Protein AF-A0A9P2VLQ8-F1 (afdb_monomer)

Foldseek 3Di:
DVVVVCQFPVVPCQVVQLVQLVVVQVVCVVVVHHDDSVNSGDGGHPDPPPPPPDPCPVVVVVVVVVVVD

Sequence (69 aa):
MWMEFDRISPLGDERGDIRNAQIVKAVFGAQGMNVALKDAMLCWGEDEDKPEVDPFAALEDALSLAAQS

Solvent-accessible surface area (backbone atoms only — not comparable to full-atom values): 4308 Å² total; per-residue (Å²): 133,58,71,69,67,36,57,44,35,86,76,79,48,68,68,59,37,55,52,50,8,50,50,50,34,51,56,40,42,76,73,75,42,90,62,59,58,77,80,41,45,77,78,61,52,78,65,89,83,56,78,88,69,66,90,51,54,71,56,53,52,52,52,57,56,61,74,75,111

Nearest PDB structures (foldseek):
  8q84-assembly1_F  TM=4.601E-01  e=6.536E+00  Saccharomyces cerevisiae

Radius of gyration: 20.73 Å; Cα contacts (8 Å, |Δi|>4): 32; chains: 1; bounding box: 44×34×51 Å

pLDDT: mean 81.82, std 14.3, range [52.94, 96.62]

Secondary structure (DSSP, 8-state):
--TTTTTT-SS--HHHHHHHHHHHHHHHHHTT----GGGGS---SS-TTS----TTHHHHHHHHHHTT-

Mean predicted aligned error: 11.74 Å

Organism: NCBI:txid1045010

InterPro domains:
  IPR009350 Minor tail T [PF06223] (1-65)

Structure (mmCIF, N/CA/C/O backbone):
data_AF-A0A9P2VLQ8-F1
#
_entry.id   AF-A0A9P2VLQ8-F1
#
loop_
_atom_site.group_PDB
_atom_site.id
_atom_site.type_symbol
_atom_site.label_atom_id
_atom_site.label_alt_id
_atom_site.label_comp_id
_atom_site.label_asym_id
_atom_site.label_entity_id
_atom_site.label_seq_id
_atom_site.pdbx_PDB_ins_code
_atom_site.Cartn_x
_atom_site.Cartn_y
_atom_site.Cartn_z
_atom_site.occupancy
_atom_site.B_iso_or_equiv
_atom_site.auth_seq_id
_atom_site.auth_comp_id
_atom_site.auth_asym_id
_atom_site.auth_atom_id
_atom_site.pdbx_PDB_model_num
ATOM 1 N N . MET A 1 1 ? 7.271 11.710 21.030 1.00 57.44 1 MET A N 1
ATOM 2 C CA . MET A 1 1 ? 8.273 12.350 20.143 1.00 57.44 1 MET A CA 1
ATOM 3 C C . MET A 1 1 ? 9.024 11.381 19.204 1.00 57.44 1 MET A C 1
ATOM 5 O O . MET A 1 1 ? 9.914 11.824 18.510 1.00 57.44 1 MET A O 1
ATOM 9 N N . TRP A 1 2 ? 8.634 10.110 19.054 1.00 54.16 2 TRP A N 1
ATOM 10 C CA . TRP A 1 2 ? 8.991 9.313 17.854 1.00 54.16 2 TRP A CA 1
ATOM 11 C C . TRP A 1 2 ? 7.759 8.541 17.354 1.00 54.16 2 TRP A C 1
ATOM 13 O O . TRP A 1 2 ? 7.446 8.598 16.176 1.00 54.16 2 TRP A O 1
ATOM 23 N N . MET A 1 3 ? 6.939 8.019 18.280 1.00 55.19 3 MET A N 1
ATOM 24 C CA . MET A 1 3 ? 5.604 7.458 17.979 1.00 55.19 3 MET A CA 1
ATOM 25 C C . MET A 1 3 ? 4.637 8.416 17.264 1.00 55.19 3 MET A C 1
ATOM 27 O O . MET A 1 3 ? 3.785 7.963 16.518 1.00 55.19 3 MET A O 1
ATOM 31 N N . GLU A 1 4 ? 4.745 9.728 17.496 1.00 53.75 4 GLU A N 1
ATOM 32 C CA . GLU A 1 4 ? 3.861 10.724 16.863 1.00 53.75 4 GLU A CA 1
ATOM 33 C C . GLU A 1 4 ? 4.238 11.003 15.400 1.00 53.75 4 GLU A C 1
ATOM 35 O O . GLU A 1 4 ? 3.384 11.375 14.610 1.00 53.75 4 GLU A O 1
ATOM 40 N N . PHE A 1 5 ? 5.508 10.807 15.025 1.00 52.94 5 PHE A N 1
ATOM 41 C CA . PHE A 1 5 ? 5.978 10.988 13.648 1.00 52.94 5 PHE A CA 1
ATOM 42 C C . PHE A 1 5 ? 5.661 9.750 12.786 1.00 52.94 5 PHE A C 1
ATOM 44 O O . PHE A 1 5 ? 5.281 9.891 11.629 1.00 52.94 5 PHE A O 1
ATOM 51 N N . ASP A 1 6 ? 5.698 8.553 13.386 1.00 58.47 6 ASP A N 1
ATOM 52 C CA . ASP A 1 6 ? 5.276 7.286 12.758 1.00 58.47 6 ASP A CA 1
ATOM 53 C C . ASP A 1 6 ? 3.750 7.125 12.627 1.00 58.47 6 ASP A C 1
ATOM 55 O O . ASP A 1 6 ? 3.290 6.186 11.975 1.00 58.47 6 ASP A O 1
ATOM 59 N N . ARG A 1 7 ? 2.939 8.005 13.238 1.00 59.44 7 ARG A N 1
ATOM 60 C CA . ARG A 1 7 ? 1.467 7.907 13.169 1.00 59.44 7 ARG A CA 1
ATOM 61 C C . ARG A 1 7 ? 0.930 8.039 11.750 1.00 59.44 7 ARG A C 1
ATOM 63 O O . ARG A 1 7 ? -0.091 7.432 11.446 1.00 59.44 7 ARG A O 1
ATOM 70 N N . ILE A 1 8 ? 1.596 8.841 10.920 1.00 63.62 8 ILE A N 1
ATOM 71 C CA . ILE A 1 8 ? 1.156 9.085 9.548 1.00 63.62 8 ILE A CA 1
ATOM 72 C C . ILE A 1 8 ? 1.616 7.941 8.666 1.00 63.62 8 ILE A C 1
ATOM 74 O O . ILE A 1 8 ? 0.774 7.324 8.047 1.00 63.62 8 ILE A O 1
ATOM 78 N N . SER A 1 9 ? 2.904 7.593 8.667 1.00 66.75 9 SER A N 1
ATOM 79 C CA . SER A 1 9 ? 3.410 6.401 7.984 1.00 66.75 9 SER A CA 1
ATOM 80 C C . SER A 1 9 ? 4.368 5.640 8.901 1.00 66.75 9 SER A C 1
ATOM 82 O O . SER A 1 9 ? 5.396 6.210 9.265 1.00 66.75 9 SER A O 1
ATOM 84 N N . PRO A 1 10 ? 4.115 4.360 9.218 1.00 64.69 10 PRO A N 1
ATOM 85 C CA . PRO A 1 10 ? 4.941 3.585 10.148 1.00 64.69 10 PRO A CA 1
ATOM 86 C C . PRO A 1 10 ? 6.348 3.264 9.614 1.00 64.69 10 PRO A C 1
ATOM 88 O O . PRO A 1 10 ? 7.153 2.664 10.321 1.00 64.69 10 PRO A O 1
ATOM 91 N N . LEU A 1 11 ? 6.625 3.586 8.346 1.00 70.75 11 LEU A N 1
ATOM 92 C CA . LEU A 1 11 ? 7.908 3.341 7.682 1.00 70.75 11 LEU A CA 1
ATOM 93 C C . LEU A 1 11 ? 8.627 4.629 7.259 1.00 70.75 11 LEU A C 1
ATOM 95 O O . LEU A 1 11 ? 9.848 4.608 7.122 1.00 70.75 11 LEU A O 1
ATOM 99 N N . GLY A 1 12 ? 7.902 5.728 7.017 1.00 72.62 12 GLY A N 1
ATOM 100 C CA . GLY A 1 12 ? 8.491 7.000 6.579 1.00 72.62 12 GLY A CA 1
ATOM 101 C C . GLY A 1 12 ? 9.209 6.956 5.223 1.00 72.62 12 GLY A C 1
ATOM 102 O O . GLY A 1 12 ? 9.947 7.887 4.905 1.00 72.62 12 GLY A O 1
ATOM 103 N N . ASP A 1 13 ? 9.041 5.888 4.433 1.00 82.38 13 ASP A N 1
ATOM 104 C CA . ASP A 1 13 ? 9.739 5.667 3.161 1.00 82.38 13 ASP A CA 1
ATOM 105 C C . ASP A 1 13 ? 8.790 5.785 1.959 1.00 82.38 13 ASP A C 1
ATOM 107 O O . ASP A 1 13 ? 8.346 4.794 1.375 1.00 82.38 13 ASP A O 1
ATOM 111 N N . GLU A 1 14 ? 8.548 7.026 1.536 1.00 82.88 14 GLU A N 1
ATOM 112 C CA . GLU A 1 14 ? 7.740 7.354 0.353 1.00 82.88 14 GLU A CA 1
ATOM 113 C C . GLU A 1 14 ? 8.253 6.652 -0.921 1.00 82.88 14 GLU A C 1
ATOM 115 O O . GLU A 1 14 ? 7.485 6.238 -1.794 1.00 82.88 14 GLU A O 1
ATOM 120 N N . ARG A 1 15 ? 9.575 6.468 -1.047 1.00 86.81 15 ARG A N 1
ATOM 121 C CA . ARG A 1 15 ? 10.165 5.808 -2.223 1.00 86.81 15 ARG A CA 1
ATOM 122 C C . ARG A 1 15 ? 9.833 4.319 -2.238 1.00 86.81 15 ARG A C 1
ATOM 124 O O . ARG A 1 15 ? 9.603 3.760 -3.316 1.00 86.81 15 ARG A O 1
ATOM 131 N N . GLY A 1 16 ? 9.816 3.690 -1.066 1.00 88.25 16 GLY A N 1
ATOM 132 C CA . GLY A 1 16 ? 9.326 2.330 -0.869 1.00 88.25 16 GLY A CA 1
ATOM 133 C C . GLY A 1 16 ? 7.864 2.191 -1.288 1.00 88.25 16 GLY A C 1
ATOM 134 O O . GLY A 1 16 ? 7.527 1.277 -2.046 1.00 88.25 16 GLY A O 1
ATOM 135 N N . ASP A 1 17 ? 7.024 3.151 -0.903 1.00 88.81 17 ASP A N 1
ATOM 136 C CA . ASP A 1 17 ? 5.599 3.156 -1.243 1.00 88.81 17 ASP A CA 1
ATOM 137 C C . ASP A 1 17 ? 5.361 3.270 -2.755 1.00 88.81 17 ASP A C 1
ATOM 139 O O . ASP A 1 17 ? 4.592 2.491 -3.326 1.00 88.81 17 ASP A O 1
ATOM 143 N N . ILE A 1 18 ? 6.077 4.166 -3.446 1.00 92.00 18 ILE A N 1
ATOM 144 C CA . ILE A 1 18 ? 5.983 4.310 -4.911 1.00 92.00 18 ILE A CA 1
ATOM 145 C C . ILE A 1 18 ? 6.382 3.006 -5.608 1.00 92.00 18 ILE A C 1
ATOM 147 O O . ILE A 1 18 ? 5.746 2.585 -6.580 1.00 92.00 18 ILE A O 1
ATOM 151 N N . ARG A 1 19 ? 7.435 2.339 -5.123 1.00 93.25 19 ARG A N 1
ATOM 152 C CA . ARG A 1 19 ? 7.876 1.059 -5.687 1.00 93.25 19 ARG A CA 1
ATOM 153 C C . ARG A 1 19 ? 6.830 -0.033 -5.480 1.00 93.25 19 ARG A C 1
ATOM 155 O O . ARG A 1 19 ? 6.576 -0.802 -6.409 1.00 93.25 19 ARG A O 1
ATOM 162 N N . ASN A 1 20 ? 6.206 -0.091 -4.308 1.00 92.12 20 ASN A N 1
ATOM 163 C CA . ASN A 1 20 ? 5.106 -1.016 -4.052 1.00 92.12 20 ASN A CA 1
ATOM 164 C C . ASN A 1 20 ? 3.933 -0.755 -5.006 1.00 92.12 20 ASN A C 1
ATOM 166 O O . ASN A 1 20 ? 3.462 -1.693 -5.650 1.00 92.12 20 ASN A O 1
ATOM 170 N N . ALA A 1 21 ? 3.545 0.508 -5.204 1.00 94.25 21 ALA A N 1
ATOM 171 C CA . ALA A 1 21 ? 2.497 0.883 -6.154 1.00 94.25 21 ALA A CA 1
ATOM 172 C C . ALA A 1 21 ? 2.820 0.444 -7.594 1.00 94.25 21 ALA A C 1
ATOM 174 O O . ALA A 1 21 ? 1.952 -0.049 -8.318 1.00 94.25 21 ALA A O 1
ATOM 175 N N . GLN A 1 22 ? 4.083 0.565 -8.019 1.00 95.69 22 GLN A N 1
ATOM 176 C CA . GLN A 1 22 ? 4.530 0.098 -9.336 1.00 95.69 22 GLN A CA 1
ATOM 177 C C . GLN A 1 22 ? 4.414 -1.423 -9.487 1.00 95.69 22 GLN A C 1
ATOM 179 O O . GLN A 1 22 ? 3.973 -1.896 -10.537 1.00 95.69 22 GLN A O 1
ATOM 184 N N . ILE A 1 23 ? 4.780 -2.186 -8.452 1.00 96.00 23 ILE A N 1
ATOM 185 C CA . ILE A 1 23 ? 4.645 -3.650 -8.445 1.00 96.00 23 ILE A CA 1
ATOM 186 C C . ILE A 1 23 ? 3.168 -4.033 -8.546 1.00 96.00 23 ILE A C 1
ATOM 188 O O . ILE A 1 23 ? 2.804 -4.822 -9.415 1.00 96.00 23 ILE A O 1
ATOM 192 N N . VAL A 1 24 ? 2.309 -3.431 -7.721 1.00 95.31 24 VAL A N 1
ATOM 193 C CA . VAL A 1 24 ? 0.858 -3.664 -7.737 1.00 95.31 24 VAL A CA 1
ATOM 194 C C . VAL A 1 24 ? 0.283 -3.381 -9.125 1.00 95.31 24 VAL A C 1
ATOM 196 O O . VAL A 1 24 ? -0.376 -4.242 -9.711 1.00 95.31 24 VAL A O 1
ATOM 199 N N . LYS A 1 25 ? 0.608 -2.223 -9.710 1.00 96.00 25 LYS A N 1
ATOM 200 C CA . LYS A 1 25 ? 0.187 -1.870 -11.070 1.00 96.00 25 LYS A CA 1
ATOM 201 C C . LYS A 1 25 ? 0.641 -2.901 -12.106 1.00 96.00 25 LYS A C 1
ATOM 203 O O . LYS A 1 25 ? -0.141 -3.255 -12.985 1.00 96.00 25 LYS A O 1
ATOM 208 N N . ALA A 1 26 ? 1.879 -3.389 -12.023 1.00 96.25 26 ALA A N 1
ATOM 209 C CA . ALA A 1 26 ? 2.392 -4.400 -12.945 1.00 96.25 26 ALA A CA 1
ATOM 210 C C . ALA A 1 26 ? 1.655 -5.743 -12.804 1.00 96.25 26 ALA A C 1
ATOM 212 O O . ALA A 1 26 ? 1.336 -6.371 -13.812 1.00 96.25 26 ALA A O 1
ATOM 213 N N . VAL A 1 27 ? 1.337 -6.159 -11.574 1.00 96.62 27 VAL A N 1
ATOM 214 C CA . VAL A 1 27 ? 0.588 -7.394 -11.288 1.00 96.62 27 VAL A CA 1
ATOM 215 C C . VAL A 1 27 ? -0.833 -7.317 -11.848 1.00 96.62 27 VAL A C 1
ATOM 217 O O . VAL A 1 27 ? -1.263 -8.232 -12.547 1.00 96.62 27 VAL A O 1
ATOM 220 N N . PHE A 1 28 ? -1.545 -6.213 -11.611 1.00 95.62 28 PHE A N 1
ATOM 221 C CA . PHE A 1 28 ? -2.876 -6.001 -12.187 1.00 95.62 28 PHE A CA 1
ATOM 222 C C . PHE A 1 28 ? -2.830 -5.875 -13.716 1.00 95.62 28 PHE A C 1
ATOM 224 O O . PHE A 1 28 ? -3.657 -6.466 -14.409 1.00 95.62 28 PHE A O 1
ATOM 231 N N . GLY A 1 29 ? -1.817 -5.191 -14.253 1.00 95.94 29 GLY A N 1
ATOM 232 C CA . GLY A 1 29 ? -1.577 -5.100 -15.693 1.00 95.94 29 GLY A CA 1
ATOM 233 C C . GLY A 1 29 ? -1.360 -6.465 -16.347 1.00 95.94 29 GLY A C 1
ATOM 234 O O . GLY A 1 29 ? -1.899 -6.723 -17.421 1.00 95.94 29 GLY A O 1
ATOM 235 N N . ALA A 1 30 ? -0.650 -7.376 -15.675 1.00 96.38 30 ALA A N 1
ATOM 236 C CA . ALA A 1 30 ? -0.462 -8.751 -16.138 1.00 96.38 30 ALA A CA 1
ATOM 237 C C . ALA A 1 30 ? -1.773 -9.560 -16.181 1.00 96.38 30 ALA A C 1
ATOM 239 O O . ALA A 1 30 ? -1.871 -10.522 -16.937 1.00 96.38 30 ALA A O 1
ATOM 240 N N . GLN A 1 31 ? -2.791 -9.153 -15.415 1.00 95.81 31 GLN A N 1
ATOM 241 C CA . GLN A 1 31 ? -4.140 -9.731 -15.442 1.00 95.81 31 GLN A CA 1
ATOM 242 C C . GLN A 1 31 ? -5.070 -9.034 -16.454 1.00 95.81 31 GLN A C 1
ATOM 244 O O . GLN A 1 31 ? -6.246 -9.376 -16.546 1.00 95.81 31 GLN A O 1
ATOM 249 N N . GLY A 1 32 ? -4.564 -8.059 -17.218 1.00 94.62 32 GLY A N 1
ATOM 250 C CA . GLY A 1 32 ? -5.346 -7.278 -18.18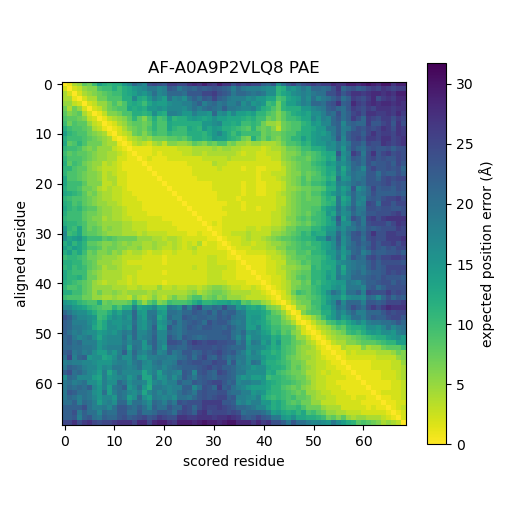0 1.00 94.62 32 GLY A CA 1
ATOM 251 C C . GLY A 1 32 ? -6.119 -6.106 -17.567 1.00 94.62 32 GLY A C 1
ATOM 252 O O . GLY A 1 32 ? -6.910 -5.472 -18.262 1.00 94.62 32 GLY A O 1
ATOM 253 N N . MET A 1 33 ? -5.890 -5.792 -16.289 1.00 93.12 33 MET A N 1
ATOM 254 C CA . MET A 1 33 ? -6.533 -4.677 -15.593 1.00 93.12 33 MET A CA 1
ATOM 255 C C . MET A 1 33 ? -5.688 -3.404 -15.705 1.00 93.12 33 MET A C 1
ATOM 257 O O . MET A 1 33 ? -4.471 -3.430 -15.524 1.00 93.12 33 MET A O 1
ATOM 261 N N . ASN A 1 34 ? -6.329 -2.263 -15.960 1.00 91.25 34 ASN A N 1
ATOM 262 C CA . ASN A 1 34 ? -5.657 -0.965 -15.985 1.00 91.25 34 ASN A CA 1
ATOM 263 C C . ASN A 1 34 ? -5.918 -0.211 -14.677 1.00 91.25 34 ASN A C 1
ATOM 265 O O . ASN A 1 34 ? -6.978 0.385 -14.504 1.00 91.25 34 ASN A O 1
ATOM 269 N N . VAL A 1 35 ? -4.948 -0.256 -13.764 1.00 91.44 35 VAL A N 1
ATOM 270 C CA . VAL A 1 35 ? -4.991 0.452 -12.477 1.00 91.44 35 VAL A CA 1
ATOM 271 C C . VAL A 1 35 ? -4.107 1.697 -12.565 1.00 91.44 35 VAL A C 1
ATOM 273 O O . VAL A 1 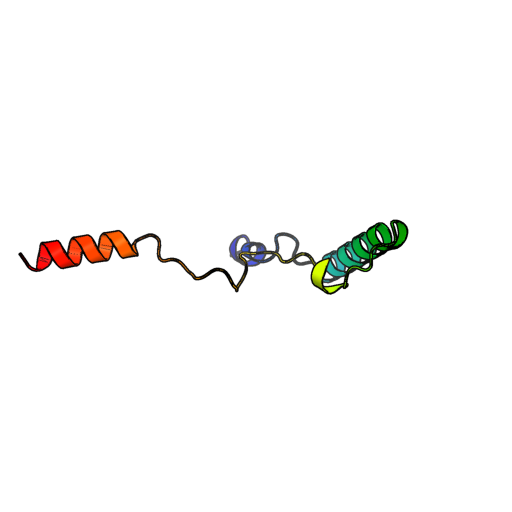35 ? -2.945 1.620 -12.990 1.00 91.44 35 VAL A O 1
ATOM 276 N N . ALA A 1 36 ? -4.641 2.863 -12.186 1.00 94.19 36 ALA A N 1
ATOM 277 C CA . ALA A 1 36 ? -3.836 4.076 -12.125 1.00 94.19 36 ALA A CA 1
ATOM 278 C C . ALA A 1 36 ? -2.837 3.970 -10.966 1.00 94.19 36 ALA A C 1
ATOM 280 O O . ALA A 1 36 ? -3.146 3.421 -9.916 1.00 94.19 36 ALA A O 1
ATOM 281 N N . LEU A 1 37 ? -1.628 4.516 -11.137 1.00 91.38 37 LEU A N 1
ATOM 282 C CA . LEU A 1 37 ? -0.583 4.391 -10.112 1.00 91.38 37 LEU A CA 1
ATOM 283 C C . LEU A 1 37 ? -1.024 4.995 -8.770 1.00 91.38 37 LEU A C 1
ATOM 285 O O . LEU A 1 37 ? -0.735 4.421 -7.732 1.00 91.38 37 LEU A O 1
ATOM 289 N N . LYS A 1 38 ? -1.774 6.104 -8.815 1.00 89.56 38 LYS A N 1
ATOM 290 C CA . LYS A 1 38 ? -2.366 6.761 -7.642 1.00 89.56 38 LYS A CA 1
ATOM 291 C C . LYS A 1 38 ? -3.308 5.851 -6.843 1.00 89.56 38 LYS A C 1
ATOM 293 O O . LYS A 1 38 ? -3.325 5.941 -5.630 1.00 89.56 38 LYS A O 1
ATOM 298 N N . ASP A 1 39 ? -4.030 4.951 -7.510 1.00 89.94 39 ASP A N 1
ATOM 299 C CA . ASP A 1 39 ? -4.983 4.044 -6.857 1.00 89.94 39 ASP A CA 1
ATOM 300 C C . ASP A 1 39 ? -4.253 2.844 -6.229 1.00 89.94 39 ASP A C 1
ATOM 302 O O . ASP A 1 39 ? -4.802 2.132 -5.397 1.00 89.94 39 ASP A O 1
ATOM 306 N N . ALA A 1 40 ? -3.006 2.609 -6.647 1.00 91.31 40 ALA A N 1
ATOM 307 C CA . ALA A 1 40 ? -2.117 1.595 -6.094 1.00 91.31 40 ALA A CA 1
ATOM 308 C C . ALA A 1 40 ? -1.165 2.156 -5.022 1.00 91.31 40 ALA A C 1
ATOM 310 O O . ALA A 1 40 ? -0.348 1.403 -4.489 1.00 91.31 40 ALA A O 1
ATOM 311 N N . MET A 1 41 ? -1.221 3.462 -4.739 1.00 90.06 41 MET A N 1
ATOM 312 C CA . MET A 1 41 ? -0.398 4.095 -3.712 1.00 90.06 41 MET A CA 1
AT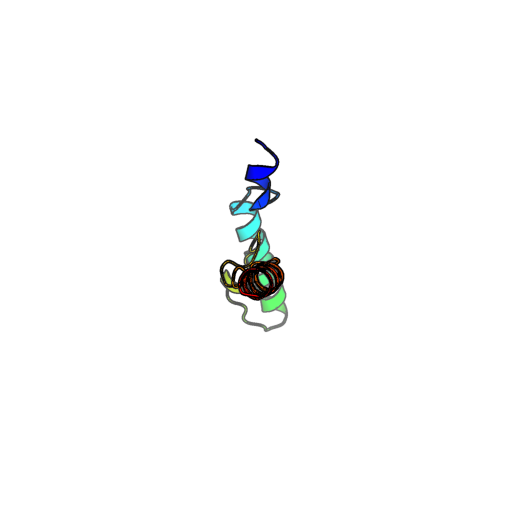OM 313 C C . MET A 1 41 ? -0.923 3.757 -2.321 1.00 90.06 41 MET A C 1
ATOM 315 O O . MET A 1 41 ? -2.126 3.761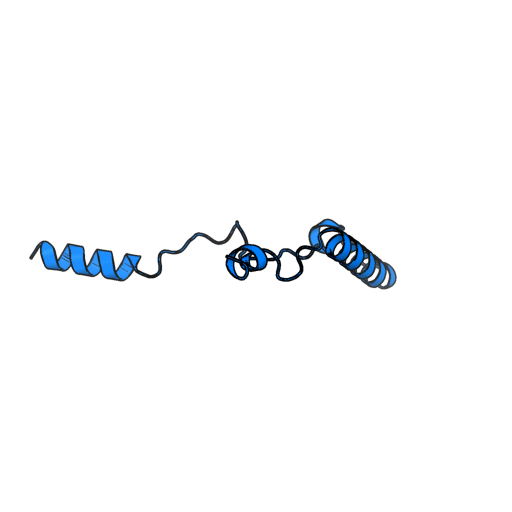 -2.079 1.00 90.06 41 MET A O 1
ATOM 319 N N . LEU A 1 42 ? 0.000 3.455 -1.410 1.00 84.19 42 LEU A N 1
ATOM 320 C CA . LEU A 1 42 ? -0.314 3.275 0.002 1.00 84.19 42 LEU A CA 1
ATOM 321 C C . LEU A 1 42 ? -0.619 4.645 0.613 1.00 84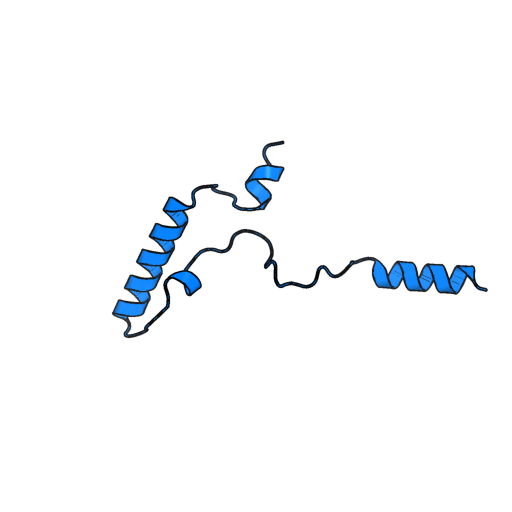.19 42 LEU A C 1
ATOM 323 O O . LEU A 1 42 ? 0.241 5.522 0.630 1.00 84.19 42 LEU A O 1
ATOM 327 N N . CYS A 1 43 ? -1.842 4.816 1.106 1.00 78.19 43 CYS A N 1
ATOM 328 C CA . CYS A 1 43 ? -2.239 5.960 1.917 1.00 78.19 43 CYS A CA 1
ATOM 329 C C . CYS A 1 43 ? -2.110 5.549 3.380 1.00 78.19 43 CYS A C 1
ATOM 331 O O . CYS A 1 43 ? -2.911 4.765 3.888 1.00 78.19 43 CYS A O 1
ATOM 333 N N . TRP A 1 44 ? -1.046 6.010 4.026 1.00 78.88 44 TRP A N 1
ATOM 334 C CA . TRP A 1 44 ? -0.846 5.775 5.446 1.00 78.88 44 TRP A CA 1
ATOM 335 C C . TRP A 1 44 ? -1.556 6.866 6.266 1.00 78.88 44 TRP A C 1
ATOM 337 O O . TRP A 1 44 ? -1.529 8.034 5.882 1.00 78.88 44 TRP A O 1
ATOM 347 N N . GLY A 1 45 ? -2.173 6.482 7.388 1.00 71.75 45 GLY A N 1
ATOM 348 C CA . GLY A 1 45 ? -2.971 7.374 8.238 1.00 71.75 45 GLY A CA 1
ATOM 349 C C . GLY A 1 45 ? -4.481 7.183 8.062 1.00 71.75 45 GLY A C 1
ATOM 350 O O . GLY A 1 45 ? -4.928 6.252 7.391 1.00 71.75 45 GLY A O 1
ATOM 351 N N . GLU A 1 46 ? -5.276 8.029 8.718 1.00 61.09 46 GLU A N 1
ATOM 352 C CA . GLU A 1 46 ? -6.719 8.102 8.466 1.00 61.09 46 GLU A CA 1
ATOM 353 C C . GLU A 1 46 ? -6.970 8.814 7.132 1.00 61.09 46 GLU A C 1
ATOM 355 O O . GLU A 1 46 ? -6.254 9.751 6.785 1.00 61.09 46 GLU A O 1
ATOM 360 N N . ASP A 1 47 ? -7.974 8.357 6.375 1.00 62.91 47 ASP A N 1
ATOM 361 C CA . ASP A 1 47 ? -8.418 9.046 5.162 1.00 62.91 47 ASP A CA 1
ATOM 362 C C . ASP A 1 47 ? -8.725 10.509 5.518 1.00 62.91 47 ASP A C 1
ATOM 364 O O . ASP A 1 47 ? -9.636 10.750 6.309 1.00 62.91 47 ASP A O 1
ATOM 368 N N . GLU A 1 48 ? -8.020 11.480 4.924 1.00 58.12 48 GLU A N 1
ATOM 369 C CA . GLU A 1 48 ? -8.315 12.914 5.130 1.00 58.12 48 GLU A CA 1
ATOM 370 C C . GLU A 1 48 ? -9.775 13.265 4.766 1.00 58.12 48 GLU A C 1
ATOM 372 O O . GLU A 1 48 ? -10.315 14.266 5.230 1.00 58.12 48 GLU A O 1
ATOM 377 N N . ASP A 1 49 ? -10.438 12.407 3.980 1.00 60.00 49 ASP 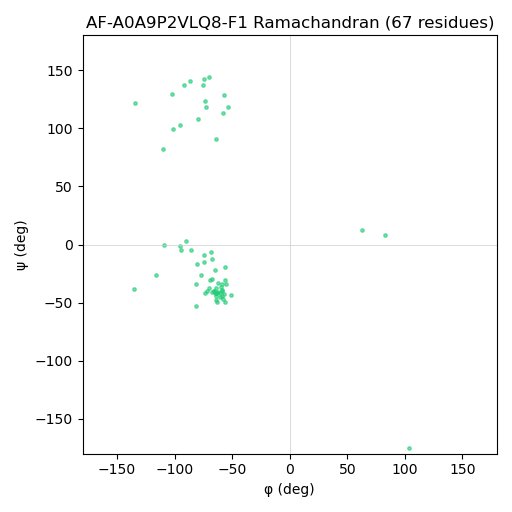A N 1
ATOM 378 C CA . ASP A 1 49 ? -11.841 12.526 3.578 1.00 60.00 49 ASP A CA 1
ATOM 379 C C . ASP A 1 49 ? -12.846 11.928 4.583 1.00 60.00 49 ASP A C 1
ATOM 381 O O . ASP A 1 49 ? -14.061 12.039 4.374 1.00 60.00 49 ASP A O 1
ATOM 385 N N . LYS A 1 50 ? -12.403 11.271 5.668 1.00 61.94 50 LYS A N 1
ATOM 386 C CA . LYS A 1 50 ? -13.337 10.891 6.733 1.00 61.94 50 LYS A CA 1
ATOM 387 C C . LYS A 1 50 ? -13.711 12.152 7.511 1.00 61.94 50 LYS A C 1
ATOM 389 O O . LYS A 1 50 ? -12.821 12.810 8.042 1.00 61.94 50 LYS A O 1
ATOM 394 N N . PRO A 1 51 ? -15.011 12.490 7.622 1.00 66.62 51 PRO A N 1
ATOM 395 C CA . PRO A 1 51 ? -15.411 13.575 8.501 1.00 66.62 51 PRO A CA 1
ATOM 396 C C . PRO A 1 51 ? -14.908 13.248 9.906 1.00 66.62 51 PRO A C 1
ATOM 398 O O . PRO A 1 51 ? -15.138 12.142 10.398 1.00 66.62 51 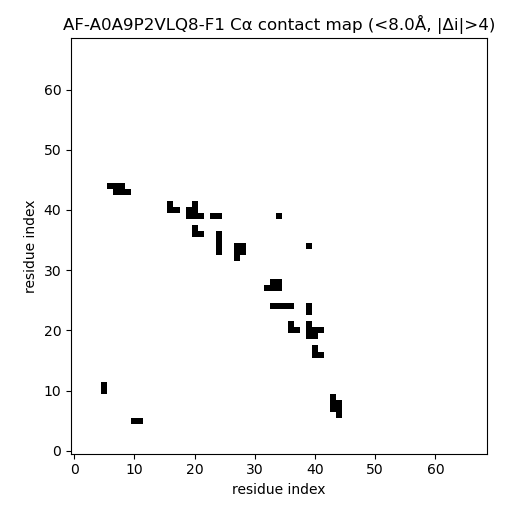PRO A O 1
ATOM 401 N N . GLU A 1 52 ? -14.207 14.195 10.523 1.00 67.50 52 GLU A N 1
ATOM 402 C CA . GLU A 1 52 ? -13.805 14.117 11.922 1.00 67.50 52 GLU A CA 1
ATOM 403 C C . GLU A 1 52 ? -15.096 14.117 12.756 1.00 67.50 52 GLU A C 1
ATOM 405 O O . GLU A 1 52 ? -15.704 15.153 13.024 1.00 67.50 52 GLU A O 1
ATOM 410 N N . VAL A 1 53 ? -15.615 12.920 13.039 1.00 76.62 53 VAL A N 1
ATOM 411 C CA . VAL A 1 53 ? -16.818 12.750 13.850 1.00 76.62 53 VAL A CA 1
ATOM 412 C C . VAL A 1 53 ? -16.381 12.878 15.295 1.00 76.62 53 VAL A C 1
ATOM 414 O O . VAL A 1 53 ? -15.737 11.970 15.816 1.00 76.62 53 VAL A O 1
ATOM 417 N N . ASP A 1 54 ? -16.741 13.989 15.934 1.00 82.69 54 ASP A N 1
ATOM 418 C CA . ASP A 1 54 ? -16.542 14.157 17.369 1.00 82.69 54 ASP A CA 1
ATOM 419 C C . ASP A 1 54 ? -17.275 13.028 18.125 1.00 82.69 54 ASP A C 1
ATOM 421 O O . ASP A 1 54 ? -18.512 12.960 18.103 1.00 82.69 54 ASP A O 1
ATOM 425 N N . PRO A 1 55 ? -16.540 12.123 18.799 1.00 84.56 55 PRO A N 1
ATOM 426 C CA . PRO A 1 55 ? -17.130 10.990 19.497 1.00 84.56 55 PRO A CA 1
ATOM 427 C C . PRO A 1 55 ? -17.974 11.402 20.713 1.00 84.56 55 PRO A C 1
ATOM 429 O O . PRO A 1 55 ? -18.713 10.564 21.236 1.00 84.56 55 PRO A O 1
ATOM 432 N N . PHE A 1 56 ? -17.890 12.658 21.166 1.00 91.50 56 PHE A N 1
ATOM 433 C CA . PHE A 1 56 ? -18.621 13.170 22.324 1.00 91.50 56 PHE A CA 1
ATOM 434 C C . PHE A 1 56 ? -19.750 14.149 21.985 1.00 91.50 56 PHE A C 1
ATOM 436 O O . PHE A 1 56 ? -20.483 14.521 22.900 1.00 91.50 56 PHE A O 1
ATOM 443 N N . ALA A 1 57 ? -19.995 14.472 20.711 1.00 90.06 57 ALA A N 1
ATOM 444 C CA . ALA A 1 57 ? -21.035 15.427 20.308 1.00 90.06 57 ALA A CA 1
ATOM 445 C C . ALA A 1 57 ? -22.416 15.118 20.928 1.00 90.06 57 ALA A C 1
ATOM 447 O O . ALA A 1 57 ? -23.089 15.989 21.475 1.00 90.06 57 ALA A O 1
ATOM 448 N N . ALA A 1 58 ? -22.811 13.840 20.945 1.00 88.06 58 ALA A N 1
ATOM 449 C CA . ALA A 1 58 ? -24.076 13.409 21.548 1.00 88.06 58 ALA A CA 1
ATOM 450 C C . ALA A 1 58 ? -24.116 13.568 23.083 1.00 88.06 58 ALA A C 1
ATOM 452 O O . ALA A 1 58 ? -25.186 13.753 23.666 1.00 88.06 58 ALA A O 1
ATOM 453 N N . LEU A 1 59 ? -22.963 13.470 23.751 1.00 92.75 59 LEU A N 1
ATOM 454 C CA . LEU A 1 59 ? -22.849 13.680 25.193 1.00 92.75 59 LEU A CA 1
ATOM 455 C C . LEU A 1 59 ? -22.967 15.170 25.534 1.00 92.75 59 LEU A C 1
ATOM 457 O O . LEU A 1 59 ? -23.648 15.514 26.499 1.00 92.75 59 LEU A O 1
ATOM 461 N N . GLU A 1 60 ? -22.334 16.040 24.748 1.00 92.81 60 GLU A N 1
ATOM 462 C CA . GLU A 1 60 ? -22.407 17.495 24.922 1.00 92.81 60 GLU A CA 1
ATOM 463 C C . GLU A 1 60 ? -23.832 18.020 24.725 1.00 92.81 60 GLU A C 1
ATOM 465 O O . GLU A 1 60 ? -24.315 18.809 25.544 1.00 92.81 60 GLU A O 1
ATOM 470 N N . ASP A 1 61 ? -24.545 17.514 23.716 1.00 93.50 61 ASP A N 1
ATOM 471 C CA . ASP A 1 61 ? -25.963 17.814 23.499 1.00 93.50 61 ASP A CA 1
ATOM 472 C C . ASP A 1 61 ? -26.811 17.418 24.716 1.00 93.50 61 ASP A C 1
ATOM 474 O O . ASP A 1 61 ? -27.610 18.214 25.217 1.00 93.50 61 ASP A O 1
ATOM 478 N N . ALA A 1 62 ? -26.607 16.207 25.245 1.00 94.19 62 ALA A N 1
ATOM 479 C CA . ALA A 1 62 ? -27.333 15.724 26.418 1.00 94.19 62 ALA A CA 1
ATOM 480 C C . ALA A 1 62 ? -27.059 16.581 27.667 1.00 94.19 62 ALA A C 1
ATOM 482 O O . ALA A 1 62 ? -27.985 16.897 28.420 1.00 94.19 62 ALA A O 1
ATOM 483 N N . LEU A 1 63 ? -25.803 16.988 27.880 1.00 93.19 63 LEU A N 1
ATOM 484 C CA . LEU A 1 63 ? -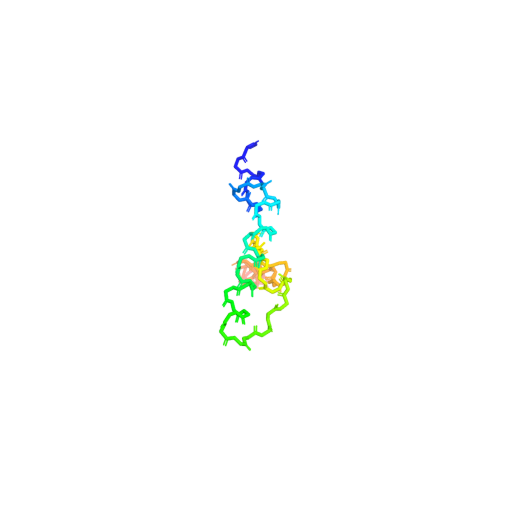25.415 17.835 29.008 1.00 93.19 63 LEU A CA 1
ATOM 485 C C . LEU A 1 63 ? -26.006 19.247 28.888 1.00 93.19 63 LEU A C 1
ATOM 487 O O . LEU A 1 63 ? -26.491 19.805 29.872 1.00 93.19 63 LEU A O 1
ATOM 491 N N . SER A 1 64 ? -26.009 19.803 27.675 1.00 93.88 64 SER A N 1
ATOM 492 C CA . SER A 1 64 ? -26.569 21.124 27.370 1.00 93.88 64 SER A CA 1
ATOM 493 C C . SER A 1 64 ? -28.075 21.176 27.611 1.00 93.88 64 SER A C 1
ATOM 495 O O . SER A 1 64 ? -28.589 22.185 28.092 1.00 93.88 64 SER A O 1
ATOM 497 N N . LEU A 1 65 ? -28.778 20.084 27.301 1.00 92.94 65 LEU A N 1
ATOM 498 C CA . LEU A 1 65 ? -30.220 19.946 27.501 1.00 92.94 65 LEU A CA 1
ATOM 499 C C . LEU A 1 65 ? -30.566 19.806 28.991 1.00 92.94 65 LEU A C 1
ATOM 501 O O . LEU A 1 65 ? -31.512 20.431 29.463 1.00 92.94 65 LEU A O 1
ATOM 505 N N . ALA A 1 66 ? -29.756 19.058 29.748 1.00 90.75 66 ALA A N 1
ATOM 506 C CA . ALA A 1 66 ? -29.897 18.923 31.199 1.00 90.75 66 ALA A CA 1
ATOM 507 C C . ALA A 1 66 ? -29.554 20.213 31.968 1.00 90.75 66 ALA A C 1
ATOM 509 O O . ALA A 1 66 ? -30.118 20.468 33.025 1.00 90.75 66 ALA A O 1
ATOM 510 N N . ALA A 1 67 ? -28.646 21.045 31.453 1.0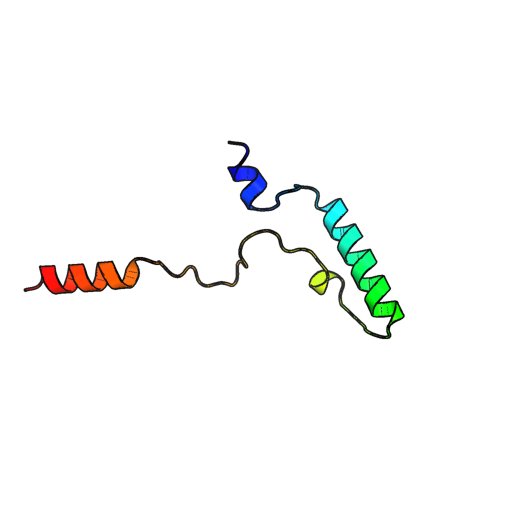0 88.00 67 ALA A N 1
ATOM 511 C CA . ALA A 1 67 ? -28.296 22.325 32.073 1.00 88.00 67 ALA A CA 1
ATOM 512 C C . ALA A 1 67 ? -29.370 23.418 31.890 1.00 88.00 67 ALA A C 1
ATOM 514 O O . ALA A 1 67 ? -29.317 24.445 32.565 1.00 88.00 67 ALA A O 1
ATOM 515 N N . GLN A 1 68 ? -30.322 23.220 30.970 1.00 84.94 68 GLN A N 1
ATOM 516 C CA . GLN A 1 68 ? -31.413 24.159 30.676 1.00 84.94 68 GLN A CA 1
ATOM 517 C C . GLN A 1 68 ? -32.717 23.849 31.436 1.00 84.94 68 GLN A C 1
ATOM 519 O O . GLN A 1 68 ? -33.669 24.625 31.330 1.00 84.94 68 GLN A O 1
ATOM 524 N N . SER A 1 69 ? -32.771 22.741 32.187 1.00 57.00 69 SER A N 1
ATOM 525 C CA . SER A 1 69 ? -33.896 22.341 33.052 1.00 57.00 69 SER A CA 1
ATOM 526 C C . SER A 1 69 ? -33.659 22.705 34.511 1.00 57.00 69 SER A C 1
ATOM 528 O O . SER A 1 69 ? -34.619 23.175 35.160 1.00 57.00 69 SER A O 1
#